Protein AF-A0A6A9T414-F1 (afdb_monomer_lite)

Structure (mmCIF, N/CA/C/O backbone):
data_AF-A0A6A9T414-F1
#
_entry.id   AF-A0A6A9T414-F1
#
loop_
_atom_site.group_PDB
_atom_site.id
_atom_site.type_symbol
_atom_site.label_atom_id
_atom_site.label_alt_id
_atom_site.label_comp_id
_atom_site.label_asym_id
_atom_site.label_entity_id
_atom_site.label_seq_id
_atom_site.pdbx_PDB_ins_code
_atom_site.Cartn_x
_atom_site.Cartn_y
_atom_site.Cartn_z
_atom_site.occupancy
_atom_site.B_iso_or_equiv
_atom_site.auth_seq_id
_atom_site.auth_comp_id
_atom_site.auth_asym_id
_atom_site.auth_atom_id
_atom_site.pdbx_PDB_model_num
ATOM 1 N N . MET A 1 1 ? -22.493 -44.803 -49.288 1.00 49.34 1 MET A N 1
ATOM 2 C CA . MET A 1 1 ? -21.238 -44.158 -48.861 1.00 49.34 1 MET A CA 1
ATOM 3 C C . MET A 1 1 ? -21.410 -42.680 -49.163 1.00 49.34 1 MET A C 1
ATOM 5 O O . MET A 1 1 ? -21.380 -42.311 -50.325 1.00 49.34 1 MET A O 1
ATOM 9 N N . TYR A 1 2 ? -21.779 -41.891 -48.157 1.00 42.81 2 TYR A N 1
ATOM 10 C CA . TYR A 1 2 ? -21.868 -40.434 -48.257 1.00 42.81 2 TYR A CA 1
ATOM 11 C C . TYR A 1 2 ? -21.227 -39.886 -46.988 1.00 42.81 2 TYR A C 1
ATOM 13 O O . TYR A 1 2 ? -21.549 -40.335 -45.885 1.00 42.81 2 TYR A O 1
ATOM 21 N N . GLU A 1 3 ? -20.225 -39.046 -47.185 1.00 47.34 3 GLU A N 1
ATOM 22 C CA . GLU A 1 3 ? -19.331 -38.532 -46.157 1.00 47.34 3 GLU A CA 1
ATOM 23 C C . GLU A 1 3 ? -20.049 -37.490 -45.290 1.00 47.34 3 GLU A C 1
ATOM 25 O O . GLU A 1 3 ? -20.986 -36.823 -45.735 1.00 47.34 3 GLU A O 1
ATOM 30 N N . ARG A 1 4 ? -19.640 -37.390 -44.020 1.00 61.81 4 ARG A N 1
ATOM 31 C CA . ARG A 1 4 ? -20.166 -36.389 -43.085 1.00 61.81 4 ARG A CA 1
ATOM 32 C C . ARG A 1 4 ? -19.707 -34.988 -43.512 1.00 61.81 4 ARG A C 1
ATOM 34 O O . ARG A 1 4 ? -18.529 -34.852 -43.837 1.00 61.81 4 ARG A O 1
ATOM 41 N N . PRO A 1 5 ? -20.568 -33.957 -43.481 1.00 53.94 5 PRO A N 1
ATOM 42 C CA . PRO A 1 5 ? -20.117 -32.593 -43.692 1.00 53.94 5 PRO A CA 1
ATOM 43 C C . PRO A 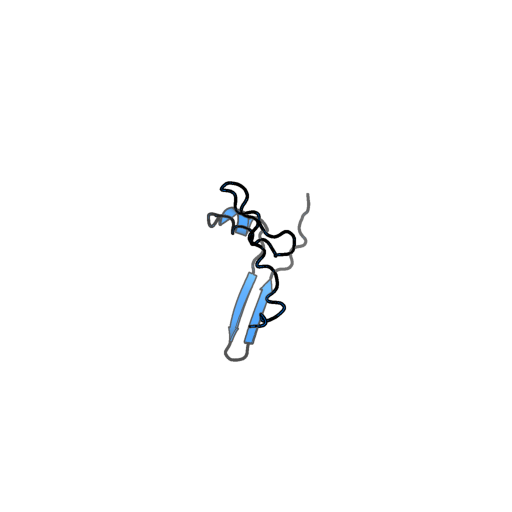1 5 ? -19.456 -32.034 -42.418 1.00 53.94 5 PRO A C 1
ATOM 45 O O . PRO A 1 5 ? -19.747 -32.482 -41.314 1.00 53.94 5 PRO A O 1
ATOM 48 N N . ASP A 1 6 ? -18.524 -31.108 -42.659 1.00 58.00 6 ASP A N 1
ATOM 49 C CA . ASP A 1 6 ? -18.203 -29.899 -41.881 1.00 58.00 6 ASP A CA 1
ATOM 50 C C . ASP A 1 6 ? -17.547 -29.939 -40.488 1.00 58.00 6 ASP A C 1
ATOM 52 O O . ASP A 1 6 ? -17.722 -29.016 -39.691 1.00 58.00 6 ASP A O 1
ATOM 56 N N . ALA A 1 7 ? -16.607 -30.857 -40.247 1.00 49.22 7 ALA A N 1
ATOM 57 C CA . ALA A 1 7 ? -15.538 -30.528 -39.297 1.00 49.22 7 ALA A CA 1
ATOM 58 C C . ALA A 1 7 ? -14.729 -29.332 -39.848 1.00 49.22 7 ALA A C 1
ATOM 60 O O . ALA A 1 7 ? -14.074 -29.444 -40.887 1.00 49.22 7 ALA A O 1
ATOM 61 N N . ALA A 1 8 ? -14.843 -28.177 -39.186 1.00 54.84 8 ALA A N 1
ATOM 62 C CA . ALA A 1 8 ? -14.121 -26.946 -39.503 1.00 54.84 8 ALA A CA 1
ATOM 63 C C . ALA A 1 8 ? -12.615 -27.216 -39.695 1.00 54.84 8 ALA A C 1
ATOM 65 O O . ALA A 1 8 ? -12.066 -28.082 -39.010 1.00 54.84 8 ALA A O 1
ATOM 66 N N . PRO A 1 9 ? -11.925 -26.511 -40.612 1.00 46.72 9 PRO A N 1
ATOM 67 C CA . PRO A 1 9 ? -10.517 -26.774 -40.853 1.00 46.72 9 PRO A CA 1
ATOM 68 C C . PRO A 1 9 ? -9.715 -26.359 -39.619 1.00 46.72 9 PRO A C 1
ATOM 70 O O . PRO A 1 9 ? -9.604 -25.166 -39.338 1.00 46.72 9 PRO A O 1
ATOM 73 N N . ASP A 1 10 ? -9.162 -27.348 -38.914 1.00 50.84 10 ASP A N 1
ATOM 74 C CA . ASP A 1 10 ? -8.129 -27.164 -37.895 1.00 50.84 10 ASP A CA 1
ATOM 75 C C . ASP A 1 10 ? -7.050 -26.243 -38.468 1.00 50.84 10 ASP A C 1
ATOM 77 O O . ASP A 1 10 ? -6.409 -26.542 -39.480 1.00 50.84 10 ASP A O 1
ATOM 81 N N . HIS A 1 11 ? -6.896 -25.077 -37.851 1.00 50.91 11 HIS A N 1
ATOM 82 C CA . HIS A 1 11 ? -6.004 -24.011 -38.287 1.00 50.91 11 HIS A CA 1
ATOM 83 C C . HIS A 1 11 ? -4.550 -24.398 -37.981 1.00 50.91 11 HIS A C 1
ATOM 85 O O . HIS A 1 11 ? -3.900 -23.825 -37.116 1.00 50.91 11 HIS A O 1
ATOM 91 N N . LEU A 1 12 ? -4.018 -25.398 -38.679 1.00 49.00 12 LEU A N 1
ATOM 92 C CA . LEU A 1 12 ? -2.621 -25.808 -38.572 1.00 49.00 12 LEU A CA 1
ATOM 93 C C . LEU A 1 12 ? -1.870 -25.397 -39.837 1.00 49.00 12 LEU A C 1
ATOM 95 O O . LEU A 1 12 ? -1.396 -26.225 -40.614 1.00 49.00 12 LEU A O 1
ATOM 99 N N . ALA A 1 13 ? -1.727 -24.086 -40.037 1.00 50.62 13 ALA A N 1
ATOM 100 C CA . ALA A 1 13 ? -0.709 -23.555 -40.934 1.00 50.62 13 ALA A CA 1
ATOM 101 C C . 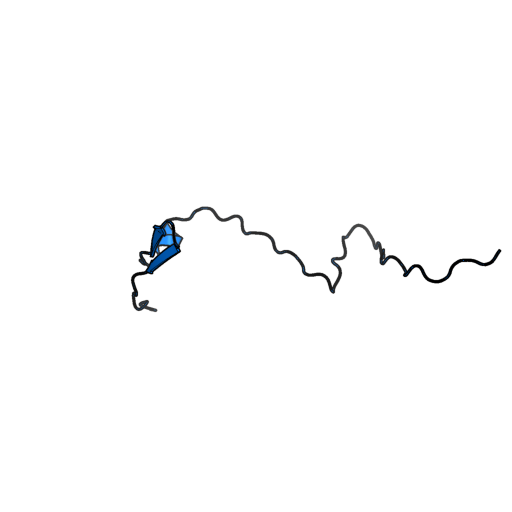ALA A 1 13 ? 0.656 -23.636 -40.229 1.00 50.62 13 ALA A C 1
ATOM 103 O O . ALA A 1 13 ? 1.163 -22.661 -39.681 1.00 50.62 13 ALA A O 1
ATOM 104 N N . VAL A 1 14 ? 1.255 -24.828 -40.230 1.00 48.56 14 VAL A N 1
ATOM 105 C CA . VAL A 1 14 ? 2.660 -25.005 -39.852 1.00 48.56 14 VAL A CA 1
ATOM 106 C C . VAL A 1 14 ? 3.517 -24.503 -41.014 1.00 48.56 14 VAL A C 1
ATOM 108 O O . VAL A 1 14 ? 3.699 -25.180 -42.026 1.00 48.56 14 VAL A O 1
ATOM 111 N N . HIS A 1 15 ? 4.056 -23.295 -40.880 1.00 42.06 15 HIS A N 1
ATOM 112 C CA . HIS A 1 15 ? 5.155 -22.816 -41.713 1.00 42.06 15 HIS A CA 1
ATOM 113 C C . HIS A 1 15 ? 6.431 -22.755 -40.878 1.00 42.06 15 HIS A C 1
ATOM 115 O O . HIS A 1 15 ? 6.619 -21.863 -40.062 1.00 42.06 15 HIS A O 1
ATOM 121 N N . GLY A 1 16 ? 7.301 -23.745 -41.103 1.00 43.53 16 GLY A N 1
ATOM 122 C CA . GLY A 1 16 ? 8.733 -23.676 -40.815 1.00 43.53 16 GLY A CA 1
ATOM 123 C C . GLY A 1 16 ? 9.108 -23.264 -39.393 1.00 43.53 16 GLY A C 1
ATOM 124 O O . GLY A 1 16 ? 9.58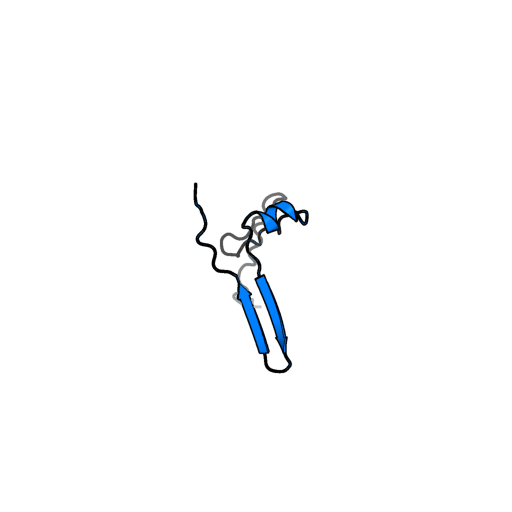4 -22.156 -39.189 1.00 43.53 16 GLY A O 1
ATOM 125 N N . GLY A 1 17 ? 8.952 -24.170 -38.424 1.00 47.53 17 GLY A N 1
ATOM 126 C CA . GLY A 1 17 ? 9.689 -24.133 -37.149 1.00 47.53 17 GLY A CA 1
ATOM 127 C C . GLY A 1 17 ? 9.450 -22.931 -36.229 1.00 47.53 17 GLY A C 1
ATOM 128 O O . GLY A 1 17 ? 10.091 -22.844 -35.185 1.00 47.53 17 GLY A O 1
ATOM 129 N N . ARG A 1 18 ? 8.540 -22.020 -36.575 1.00 53.81 18 ARG A N 1
ATOM 130 C CA . ARG A 1 18 ? 8.177 -20.869 -35.758 1.00 53.81 18 ARG A CA 1
ATOM 131 C C . ARG A 1 18 ? 6.726 -21.025 -35.337 1.00 53.81 18 ARG A C 1
ATOM 133 O O . ARG A 1 18 ? 5.842 -21.107 -36.184 1.00 53.81 18 ARG A O 1
ATOM 140 N N . VAL A 1 19 ? 6.497 -21.081 -34.028 1.00 58.97 19 VAL A N 1
ATOM 141 C CA . VAL A 1 19 ? 5.166 -20.899 -33.445 1.00 58.97 19 VAL A CA 1
ATOM 142 C C . VAL A 1 19 ? 4.678 -19.533 -33.932 1.00 58.97 19 VAL A C 1
ATOM 144 O O . VAL A 1 19 ? 5.267 -18.504 -33.603 1.00 58.97 19 VAL A O 1
ATOM 147 N N . LEU A 1 20 ? 3.706 -19.530 -34.842 1.00 62.03 20 LEU A N 1
ATOM 148 C CA . LEU A 1 20 ? 3.009 -18.317 -35.239 1.00 62.03 20 LEU A CA 1
ATOM 149 C C . LEU A 1 20 ? 1.955 -18.091 -34.163 1.00 62.03 20 LEU A C 1
ATOM 151 O O . LEU A 1 20 ? 0.956 -18.804 -34.135 1.00 62.03 20 LEU A O 1
ATOM 155 N N . ASP A 1 21 ? 2.218 -17.153 -33.255 1.00 70.62 21 ASP A N 1
ATOM 156 C CA . ASP A 1 21 ? 1.213 -16.722 -32.289 1.00 70.62 21 ASP A CA 1
ATOM 157 C C . ASP A 1 21 ? -0.036 -16.283 -33.059 1.00 70.62 21 ASP A C 1
ATOM 159 O O . ASP A 1 21 ? 0.039 -15.470 -33.988 1.00 70.62 21 ASP A O 1
ATOM 163 N N . SER A 1 22 ? -1.175 -16.877 -32.710 1.00 73.94 22 SER A N 1
ATOM 164 C CA . SER A 1 22 ? -2.455 -16.586 -33.344 1.00 73.94 22 SER A CA 1
ATOM 165 C C . SER A 1 22 ? -2.765 -15.087 -33.201 1.00 73.94 22 SER A C 1
ATOM 167 O O . SER A 1 22 ? -2.737 -14.563 -32.087 1.00 73.94 22 SER A O 1
ATOM 169 N N . PRO A 1 23 ? -3.073 -14.361 -34.296 1.00 78.94 23 PRO A N 1
ATOM 170 C CA . PRO A 1 23 ? -3.230 -12.901 -34.281 1.00 78.94 23 PRO A CA 1
ATOM 171 C C . PRO A 1 23 ? -4.425 -12.420 -33.447 1.00 78.94 23 PRO A C 1
ATOM 173 O O . PRO A 1 23 ? -4.544 -11.231 -33.158 1.00 78.94 23 PRO A O 1
ATOM 176 N N . THR A 1 24 ? -5.332 -13.330 -33.102 1.00 84.50 24 THR A N 1
ATOM 177 C CA . THR A 1 24 ? -6.550 -13.058 -32.335 1.00 84.50 24 THR A CA 1
ATOM 178 C C . THR A 1 24 ? -6.480 -13.572 -30.904 1.00 84.50 24 THR A C 1
ATOM 180 O O . THR A 1 24 ? -7.399 -13.323 -30.127 1.00 84.50 24 THR A O 1
ATOM 183 N N . GLU A 1 25 ? -5.430 -14.309 -30.550 1.00 84.06 25 GLU A N 1
ATOM 184 C CA . GLU A 1 25 ? -5.247 -14.800 -29.190 1.00 84.06 25 GLU A CA 1
ATOM 185 C C . GLU A 1 25 ? -4.456 -13.782 -28.362 1.00 84.06 25 GLU A C 1
ATOM 187 O O . GLU A 1 25 ? -3.486 -13.196 -28.853 1.00 84.06 25 GLU A O 1
ATOM 192 N N . PRO A 1 26 ? -4.842 -13.542 -27.097 1.00 82.69 26 PRO A N 1
ATOM 193 C CA . PRO A 1 26 ? -4.047 -12.720 -26.200 1.00 82.69 26 PRO A CA 1
ATOM 194 C C . PRO A 1 26 ? -2.663 -13.334 -25.980 1.00 82.69 26 PRO A C 1
ATOM 196 O O . PRO A 1 26 ? -2.542 -14.489 -25.573 1.00 82.69 26 PRO A O 1
ATOM 199 N N . GLN A 1 27 ? -1.617 -12.539 -26.186 1.00 80.44 27 GLN A N 1
ATOM 200 C CA . GLN A 1 27 ? -0.259 -12.928 -25.823 1.00 80.44 27 GLN A CA 1
ATOM 20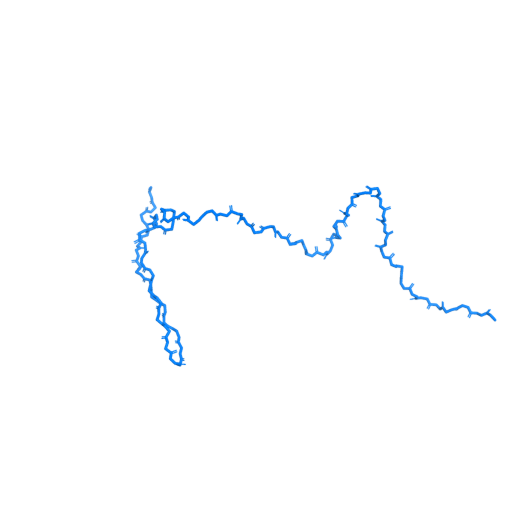1 C C . GLN A 1 27 ? -0.043 -12.698 -24.326 1.00 80.44 27 GLN A C 1
ATOM 203 O O . GLN A 1 27 ? -0.298 -11.611 -23.804 1.00 80.44 27 GLN A O 1
ATOM 208 N N . LEU A 1 28 ? 0.447 -13.723 -23.631 1.00 84.44 28 LEU A N 1
ATOM 209 C CA . LEU A 1 28 ? 0.927 -13.579 -22.261 1.00 84.44 28 LEU A CA 1
ATOM 210 C C . LEU A 1 28 ? 2.331 -12.964 -22.295 1.00 84.44 28 LEU A C 1
ATOM 212 O O . LEU A 1 28 ? 3.246 -13.520 -22.899 1.00 84.44 28 LEU A O 1
ATOM 216 N N . GLY A 1 29 ? 2.505 -11.816 -21.642 1.00 83.88 29 GLY A N 1
ATOM 217 C CA . GLY A 1 29 ? 3.829 -11.240 -21.406 1.00 83.88 29 GLY A CA 1
ATOM 218 C C . GLY A 1 29 ? 4.619 -12.033 -20.359 1.00 83.88 29 GLY A C 1
ATOM 219 O O . GLY A 1 29 ? 4.056 -12.790 -19.568 1.00 83.88 29 GLY A O 1
ATOM 220 N N . SER A 1 30 ? 5.936 -11.844 -20.324 1.00 86.44 30 SER A N 1
ATOM 221 C CA . SER A 1 30 ? 6.785 -12.395 -19.264 1.00 86.44 30 SER A CA 1
ATOM 222 C C . SER A 1 30 ? 6.690 -11.549 -17.996 1.00 86.44 30 SER A C 1
ATOM 224 O O . SER A 1 30 ? 6.723 -10.320 -18.074 1.00 86.44 30 SER A O 1
ATOM 226 N N . ILE A 1 31 ? 6.664 -12.192 -16.827 1.00 87.12 31 ILE A N 1
ATOM 227 C CA . ILE A 1 31 ? 6.887 -11.484 -15.563 1.00 87.12 31 ILE A CA 1
ATOM 228 C C . ILE A 1 31 ? 8.361 -11.052 -15.526 1.00 87.12 31 ILE A C 1
ATOM 230 O O . ILE A 1 31 ? 9.229 -11.909 -15.713 1.00 87.12 31 ILE A O 1
ATOM 234 N N . PRO A 1 32 ? 8.668 -9.757 -15.321 1.00 82.12 32 PRO A N 1
ATOM 235 C CA . PRO A 1 32 ? 10.042 -9.306 -15.169 1.00 82.12 32 PRO A CA 1
ATOM 236 C C . PRO A 1 32 ? 10.714 -10.032 -14.003 1.00 82.12 32 PRO A C 1
ATOM 238 O O . PRO A 1 32 ? 10.160 -10.097 -12.9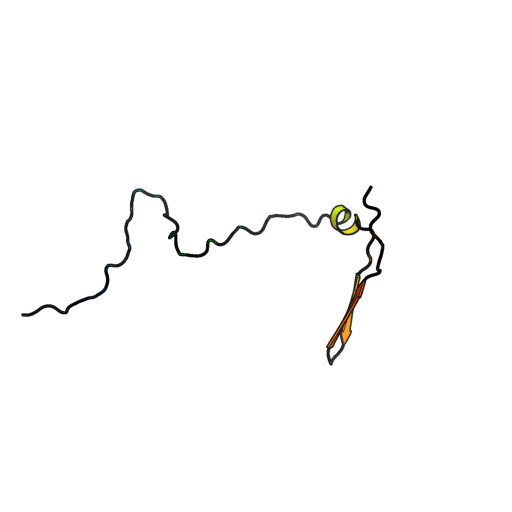05 1.00 82.12 32 PRO A O 1
ATOM 241 N N . SER A 1 33 ? 11.921 -10.542 -14.227 1.00 79.69 33 SER A N 1
ATOM 242 C CA . SER A 1 33 ? 12.793 -10.979 -13.139 1.00 79.69 33 SER A CA 1
ATOM 243 C C . SER A 1 33 ? 13.351 -9.729 -12.463 1.00 79.69 33 SER A C 1
ATOM 245 O O . SER A 1 33 ? 14.282 -9.116 -12.980 1.00 79.69 33 SER A O 1
ATOM 247 N N . GLY A 1 34 ? 12.734 -9.302 -11.365 1.00 74.25 34 GLY A N 1
ATOM 248 C CA . GLY A 1 34 ? 13.226 -8.209 -10.531 1.00 74.25 34 GLY A CA 1
ATOM 249 C C . GLY A 1 34 ? 13.798 -8.751 -9.229 1.00 74.25 34 GLY A C 1
ATOM 250 O O . GLY A 1 34 ? 13.170 -9.595 -8.588 1.00 74.25 34 GLY A O 1
ATOM 251 N N . ASP A 1 35 ? 14.970 -8.260 -8.834 1.00 78.00 35 ASP A N 1
ATOM 252 C CA . ASP A 1 35 ? 15.424 -8.398 -7.454 1.00 78.00 35 ASP A CA 1
ATOM 253 C C . ASP A 1 35 ? 14.531 -7.539 -6.544 1.00 78.00 35 ASP A C 1
ATOM 255 O O . ASP A 1 35 ? 13.978 -6.522 -6.972 1.00 78.00 35 ASP A O 1
ATOM 259 N N . ASN A 1 36 ? 14.367 -7.948 -5.283 1.00 78.62 36 ASN A N 1
ATOM 260 C CA . ASN A 1 36 ? 13.641 -7.159 -4.284 1.00 78.62 36 ASN A CA 1
ATOM 261 C C . ASN A 1 36 ? 14.481 -5.933 -3.895 1.00 78.62 36 ASN A C 1
ATOM 263 O O . ASN A 1 36 ? 15.142 -5.924 -2.853 1.00 78.62 36 ASN A O 1
ATOM 267 N N . ASP A 1 37 ? 14.481 -4.918 -4.753 1.00 83.94 37 ASP A N 1
ATOM 268 C CA . ASP A 1 37 ? 15.189 -3.665 -4.529 1.00 83.94 37 ASP A CA 1
ATOM 269 C C . ASP A 1 37 ? 14.465 -2.842 -3.456 1.00 83.94 37 ASP A C 1
ATOM 271 O O . ASP A 1 37 ? 13.485 -2.136 -3.700 1.00 83.94 37 ASP A O 1
ATOM 275 N N . SER A 1 38 ? 14.949 -2.979 -2.223 1.00 81.00 38 SER A N 1
ATOM 276 C CA . SER A 1 38 ? 14.392 -2.284 -1.063 1.00 81.00 38 SER A CA 1
ATOM 277 C C . SER A 1 38 ? 14.611 -0.769 -1.130 1.00 81.00 38 SER A C 1
ATOM 279 O O . SER A 1 38 ? 13.863 -0.030 -0.491 1.00 81.00 38 SER A O 1
ATOM 281 N N . GLU A 1 39 ? 15.603 -0.300 -1.891 1.00 80.88 39 GLU A N 1
ATOM 282 C CA . GLU A 1 39 ? 15.881 1.125 -2.077 1.00 80.88 39 GLU A CA 1
ATOM 283 C C . GLU A 1 39 ? 14.851 1.748 -3.023 1.00 80.88 39 GLU A C 1
ATOM 285 O O . GLU A 1 39 ? 14.221 2.744 -2.665 1.00 80.88 39 GLU A O 1
ATOM 290 N N . ALA A 1 40 ? 14.572 1.095 -4.156 1.00 81.06 40 ALA A N 1
ATOM 291 C CA . ALA A 1 40 ? 13.519 1.517 -5.084 1.00 81.06 40 ALA A CA 1
ATOM 292 C C . ALA A 1 40 ? 12.125 1.543 -4.425 1.00 81.06 40 ALA A C 1
ATOM 294 O O . ALA A 1 40 ? 11.327 2.451 -4.657 1.00 81.06 40 ALA A O 1
ATOM 295 N N . VAL A 1 41 ? 11.822 0.577 -3.549 1.00 83.31 41 VAL A N 1
ATOM 296 C CA . VAL A 1 41 ? 10.550 0.550 -2.799 1.00 83.31 41 VAL A CA 1
ATOM 297 C C . VAL A 1 41 ? 10.436 1.736 -1.830 1.00 83.31 41 VAL A C 1
ATOM 299 O O . VAL A 1 41 ? 9.346 2.282 -1.637 1.00 83.31 41 VAL A O 1
ATOM 302 N N . ALA A 1 42 ? 11.550 2.153 -1.228 1.00 83.62 42 ALA A N 1
ATOM 303 C CA . ALA A 1 42 ? 11.586 3.231 -0.247 1.00 83.62 42 ALA A CA 1
ATOM 304 C C . ALA A 1 42 ? 11.707 4.636 -0.865 1.00 83.62 42 ALA A C 1
ATOM 306 O O . ALA A 1 42 ? 11.497 5.612 -0.144 1.00 83.62 42 ALA A O 1
ATOM 307 N N . GLU A 1 43 ? 11.999 4.758 -2.165 1.00 84.19 43 GLU A N 1
ATOM 308 C CA . GLU A 1 43 ? 12.279 6.030 -2.857 1.00 84.19 43 GLU A CA 1
ATOM 309 C C . GLU A 1 43 ? 11.188 7.087 -2.628 1.00 84.19 43 GLU A C 1
ATOM 311 O O . GLU A 1 43 ? 11.463 8.266 -2.409 1.00 84.19 43 GLU A O 1
ATOM 316 N N . THR A 1 44 ? 9.927 6.658 -2.597 1.00 83.81 44 THR A N 1
ATOM 317 C CA . THR A 1 44 ? 8.785 7.560 -2.390 1.00 83.81 44 THR A CA 1
ATOM 318 C C . THR A 1 44 ? 8.668 8.089 -0.955 1.00 83.81 44 THR A C 1
ATOM 320 O O . THR A 1 44 ? 7.876 8.999 -0.699 1.00 83.81 44 THR A O 1
ATOM 323 N N . GLY A 1 45 ? 9.392 7.499 0.003 1.00 83.75 45 GLY A N 1
ATOM 324 C CA . GLY A 1 45 ? 9.306 7.816 1.430 1.00 83.75 45 GLY A CA 1
ATOM 325 C C . GLY A 1 45 ? 7.914 7.608 2.037 1.00 83.75 45 GLY A C 1
ATOM 326 O O . GLY A 1 45 ? 7.620 8.174 3.091 1.00 83.75 45 GLY A O 1
ATOM 327 N N . THR A 1 46 ? 7.047 6.848 1.360 1.00 86.88 46 THR A N 1
ATOM 328 C CA . THR A 1 46 ? 5.664 6.588 1.770 1.00 86.88 46 THR A CA 1
ATOM 329 C C . THR A 1 46 ? 5.614 5.382 2.699 1.00 86.88 46 THR A C 1
ATOM 331 O O . THR A 1 46 ? 6.223 4.348 2.432 1.00 86.88 46 THR A O 1
ATOM 334 N N . THR A 1 47 ? 4.853 5.489 3.783 1.00 88.31 47 THR A N 1
ATOM 335 C CA . THR A 1 47 ? 4.597 4.380 4.705 1.00 88.31 47 THR A CA 1
ATOM 336 C C . THR A 1 47 ? 3.180 3.865 4.503 1.00 88.31 47 THR A C 1
ATOM 338 O O . THR A 1 47 ? 2.206 4.574 4.753 1.00 88.31 47 THR A O 1
ATOM 341 N N . THR A 1 48 ? 3.061 2.602 4.093 1.00 91.31 48 THR A N 1
ATOM 342 C CA . THR A 1 48 ? 1.777 1.894 4.017 1.00 91.31 48 THR A CA 1
ATOM 343 C C . THR A 1 48 ? 1.665 0.894 5.159 1.00 91.31 48 THR A C 1
ATOM 345 O O . THR A 1 48 ? 2.571 0.096 5.389 1.00 91.31 48 THR A O 1
ATOM 348 N N . ILE A 1 49 ? 0.533 0.915 5.858 1.00 94.31 49 ILE A N 1
ATOM 349 C CA . ILE A 1 49 ? 0.200 -0.039 6.916 1.00 94.31 49 ILE A CA 1
ATOM 350 C C . ILE A 1 49 ? -1.076 -0.775 6.512 1.00 94.31 49 ILE A C 1
ATOM 352 O O . ILE A 1 49 ? -2.088 -0.152 6.186 1.00 94.31 49 ILE A O 1
ATOM 356 N N . GLY A 1 50 ? -1.028 -2.106 6.565 1.00 95.75 50 GLY A N 1
ATOM 357 C CA . GLY A 1 50 ? -2.182 -2.982 6.390 1.00 95.75 50 GLY A CA 1
ATOM 358 C C . GLY A 1 50 ? -2.493 -3.743 7.676 1.00 95.75 50 GLY A C 1
ATOM 359 O O . GLY A 1 50 ? -1.587 -4.282 8.308 1.00 95.75 50 GLY A O 1
ATOM 360 N N . ILE A 1 51 ? -3.769 -3.801 8.058 1.00 97.00 51 ILE A N 1
ATOM 361 C CA . ILE A 1 51 ? -4.260 -4.579 9.203 1.00 97.00 51 ILE A CA 1
ATOM 362 C C . ILE A 1 51 ? -5.381 -5.491 8.717 1.00 97.00 51 ILE A C 1
ATOM 364 O O . ILE A 1 51 ? -6.394 -5.015 8.204 1.00 97.00 51 ILE A O 1
ATOM 368 N N . ALA A 1 52 ? -5.206 -6.797 8.907 1.00 97.75 52 ALA A N 1
ATOM 369 C CA . ALA A 1 52 ? -6.255 -7.786 8.703 1.00 97.75 52 ALA A CA 1
ATOM 370 C C . ALA A 1 52 ? -6.948 -8.097 10.037 1.00 97.75 52 ALA A C 1
ATOM 372 O O . ALA A 1 52 ? -6.289 -8.340 11.049 1.00 97.75 52 ALA A O 1
ATOM 373 N N . ALA A 1 53 ? -8.274 -8.101 10.024 1.00 95.94 53 ALA A N 1
ATOM 374 C CA . ALA A 1 53 ? -9.142 -8.506 11.119 1.00 95.94 53 ALA A CA 1
ATOM 375 C C . ALA A 1 53 ? -10.103 -9.596 10.628 1.00 95.94 53 ALA A C 1
ATOM 377 O O . ALA A 1 53 ? -10.234 -9.823 9.426 1.00 95.94 53 ALA A O 1
ATOM 378 N N . THR A 1 54 ? -10.796 -10.259 11.554 1.00 97.06 54 THR A N 1
ATOM 379 C CA . THR A 1 54 ? -11.733 -11.349 11.236 1.00 97.06 54 THR A CA 1
ATOM 380 C C . THR A 1 54 ? -12.754 -10.957 10.164 1.00 97.06 54 THR A C 1
ATOM 382 O O . THR A 1 54 ? -13.044 -11.754 9.279 1.00 97.06 54 THR A O 1
ATOM 385 N N . ASP A 1 55 ? -13.243 -9.715 10.213 1.00 96.75 55 ASP A N 1
ATOM 386 C CA . ASP A 1 55 ? -14.334 -9.238 9.358 1.00 96.75 55 ASP A CA 1
ATOM 387 C C . ASP A 1 55 ? -13.865 -8.348 8.195 1.00 96.75 55 ASP A C 1
ATOM 389 O O . ASP A 1 55 ? -14.691 -7.824 7.446 1.00 96.75 55 ASP A O 1
ATOM 393 N N . GLY A 1 56 ? -12.554 -8.140 8.023 1.00 96.31 56 GLY A N 1
ATOM 394 C CA . GLY A 1 56 ? -12.070 -7.317 6.917 1.00 96.31 56 GLY A CA 1
ATOM 395 C C . GLY A 1 56 ? -10.625 -6.847 7.010 1.00 96.31 56 GLY A C 1
ATOM 396 O O . GLY A 1 56 ? -9.843 -7.280 7.852 1.00 96.31 56 GLY A O 1
ATOM 397 N N . VAL A 1 57 ? -10.274 -5.935 6.103 1.00 97.81 57 VAL A N 1
ATOM 398 C CA . VAL A 1 57 ? -8.923 -5.384 5.962 1.00 97.81 57 VAL A CA 1
ATOM 399 C C . VAL A 1 57 ? -8.987 -3.863 5.935 1.00 97.81 57 VAL A C 1
ATOM 401 O O . VAL A 1 57 ? -9.825 -3.281 5.246 1.00 97.81 57 VAL A O 1
ATOM 404 N N . VAL A 1 58 ? -8.071 -3.226 6.660 1.00 96.06 58 VAL A N 1
ATOM 405 C CA . VAL A 1 58 ? -7.836 -1.781 6.608 1.00 96.06 58 VAL A CA 1
ATOM 406 C C . VAL A 1 58 ? -6.449 -1.534 6.036 1.00 96.06 58 VAL A C 1
ATOM 408 O O . VAL A 1 58 ? -5.473 -2.118 6.504 1.00 96.06 58 VAL A O 1
ATOM 411 N N . VAL A 1 59 ? -6.360 -0.649 5.045 1.00 96.06 59 VAL A N 1
ATOM 412 C CA . VAL A 1 59 ? -5.093 -0.172 4.482 1.00 96.06 59 VAL A CA 1
ATOM 413 C C . VAL A 1 59 ? -5.050 1.341 4.613 1.00 96.06 59 VAL A C 1
ATOM 415 O O . VAL A 1 59 ? -5.980 2.032 4.196 1.00 96.06 59 VAL A O 1
ATOM 418 N N . ALA A 1 60 ? -3.970 1.849 5.194 1.00 93.38 60 ALA A N 1
ATOM 419 C CA . ALA A 1 60 ? -3.709 3.273 5.315 1.00 93.38 60 ALA A CA 1
ATOM 420 C C . ALA A 1 60 ? -2.324 3.594 4.754 1.00 93.38 60 ALA A C 1
ATOM 422 O O . ALA A 1 60 ? -1.367 2.856 4.973 1.00 93.38 60 ALA A O 1
ATOM 423 N N . THR A 1 61 ? -2.231 4.718 4.054 1.00 90.94 61 THR A N 1
ATOM 424 C CA . THR A 1 61 ? -0.977 5.291 3.567 1.00 90.94 61 THR A CA 1
ATOM 425 C C . THR A 1 61 ? -0.872 6.713 4.084 1.00 90.94 61 THR A C 1
ATOM 427 O O . THR A 1 61 ? -1.887 7.421 4.145 1.00 90.94 61 THR A O 1
ATOM 430 N N . ASP A 1 62 ? 0.326 7.159 4.451 1.00 90.69 62 ASP A N 1
ATOM 431 C CA . ASP A 1 62 ? 0.524 8.589 4.646 1.00 90.69 62 ASP A CA 1
ATOM 432 C C . ASP A 1 62 ? 0.381 9.310 3.294 1.00 90.69 62 ASP A C 1
ATOM 434 O O . ASP A 1 62 ? 0.863 8.861 2.255 1.00 90.69 62 ASP A O 1
ATOM 438 N N . LYS A 1 63 ? -0.368 10.420 3.274 1.00 72.31 63 LYS A N 1
ATOM 439 C CA . LYS A 1 63 ? -0.481 11.275 2.088 1.00 72.31 63 LYS A CA 1
ATOM 440 C C . LYS A 1 63 ? 0.665 12.280 2.136 1.00 72.31 63 LYS A C 1
ATOM 442 O O . LYS A 1 63 ? 0.536 13.331 2.761 1.00 72.31 63 LYS A O 1
ATOM 447 N N . ARG A 1 64 ? 1.771 11.985 1.456 1.00 68.12 64 ARG A N 1
ATOM 448 C CA . ARG A 1 64 ? 2.767 13.005 1.101 1.00 68.12 64 ARG A CA 1
ATOM 449 C C . ARG A 1 64 ? 2.370 13.623 -0.238 1.00 68.12 64 ARG A C 1
ATOM 451 O O . ARG A 1 64 ? 2.102 12.905 -1.195 1.00 68.12 64 ARG A O 1
ATOM 458 N N . ALA A 1 65 ? 2.294 14.951 -0.321 1.00 56.59 65 ALA A N 1
ATOM 459 C CA . ALA A 1 65 ? 2.314 15.605 -1.628 1.00 56.59 65 ALA A CA 1
ATOM 460 C C . ALA A 1 65 ? 3.700 15.322 -2.218 1.00 56.59 65 ALA A C 1
ATOM 462 O O . ALA A 1 65 ? 4.695 15.747 -1.632 1.00 56.59 65 ALA A O 1
ATOM 463 N N . SER A 1 66 ? 3.784 14.539 -3.295 1.00 56.38 66 SER A N 1
ATOM 464 C CA . SER A 1 66 ? 5.069 14.254 -3.931 1.00 56.38 66 SER A CA 1
ATOM 465 C C . SER A 1 66 ? 5.722 15.580 -4.320 1.00 56.38 66 SER A C 1
ATOM 467 O O . SER A 1 66 ? 5.116 16.367 -5.052 1.00 56.38 66 SER A O 1
ATOM 469 N N . LEU A 1 67 ? 6.940 15.839 -3.844 1.00 56.84 67 LEU A N 1
ATOM 470 C CA . LEU A 1 67 ? 7.776 16.903 -4.388 1.00 56.84 67 LEU A CA 1
ATOM 4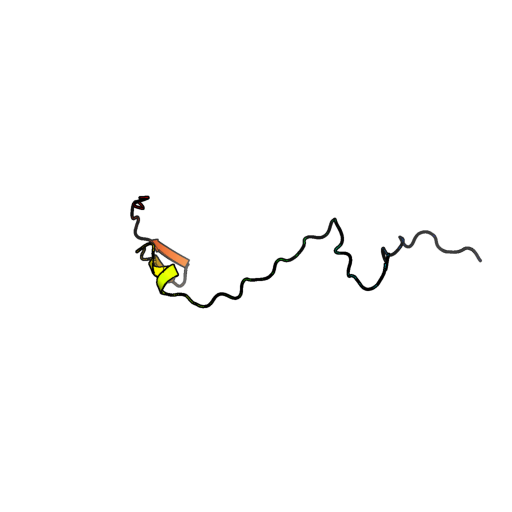71 C C . LEU A 1 67 ? 8.275 16.416 -5.749 1.00 56.84 67 LEU A C 1
ATOM 473 O O . LEU A 1 67 ? 9.371 15.889 -5.862 1.00 56.84 67 LEU A O 1
ATOM 477 N N . GLY A 1 68 ? 7.422 16.521 -6.768 1.00 57.34 68 GLY A N 1
ATOM 478 C CA . GLY A 1 68 ? 7.885 16.493 -8.145 1.00 57.34 68 GLY A CA 1
ATOM 479 C C . GLY A 1 68 ? 8.799 17.697 -8.349 1.00 57.34 68 GLY A C 1
ATOM 480 O O . GLY A 1 68 ? 8.317 18.831 -8.392 1.00 57.34 68 GLY A O 1
ATOM 481 N N . GLY A 1 69 ? 10.099 17.426 -8.410 1.00 41.75 69 GLY A N 1
ATOM 482 C CA . GLY A 1 69 ? 11.187 18.346 -8.717 1.00 41.75 69 GLY A CA 1
ATOM 483 C C . GLY A 1 69 ? 12.425 17.539 -9.051 1.00 41.75 69 GLY A C 1
ATOM 484 O O . GLY A 1 69 ? 12.867 16.796 -8.152 1.00 41.75 69 GLY A O 1
#

Secondary structure (DSSP, 8-state):
--PPP----------TT-----TTSPPPPPPP-----HHHHHTT---EEEEEETTEEEEEE--------

Sequence (69 aa):
MYERPDAAPDHLAVHGGRVLDSPTEPQLGSIPSGDNDSEAVAETGTTTIGIAATDGVVVATDKRASLGG

Radius of gyration: 26.5 Å; chains: 1; bounding box: 38×62×60 Å

Foldseek 3Di:
DDDDDDPDPDPPPDDDDDDPPDPPDDDDDDDDPDDPPPCVVCVQVKDWDWDDDPVGIDIDIDDDPGPPD

pLDDT: mean 73.46, std 17.97, range [41.75, 97.81]